Protein AF-A0A432II88-F1 (afdb_monomer_lite)

Structure (mmCIF, N/CA/C/O backbone):
data_AF-A0A432II88-F1
#
_entry.id   AF-A0A432II88-F1
#
loop_
_atom_site.group_PDB
_atom_site.id
_atom_site.type_symbol
_atom_site.label_atom_id
_atom_site.label_alt_id
_atom_site.label_comp_id
_atom_site.label_asym_id
_atom_site.label_entity_id
_atom_site.label_seq_id
_atom_site.pdbx_PDB_ins_code
_atom_site.Cartn_x
_atom_site.Cartn_y
_atom_site.Cartn_z
_atom_site.occupancy
_atom_site.B_iso_or_equiv
_atom_site.auth_seq_id
_atom_site.auth_comp_id
_atom_site.auth_asym_id
_atom_site.auth_atom_id
_atom_site.pdbx_PDB_model_num
ATOM 1 N N . MET A 1 1 ? -81.288 -14.883 20.820 1.00 40.62 1 MET A N 1
ATOM 2 C CA . MET A 1 1 ? -81.074 -16.339 20.667 1.00 40.62 1 MET A CA 1
ATOM 3 C C . MET A 1 1 ? -79.725 -16.578 19.996 1.00 40.62 1 MET A C 1
ATOM 5 O O . MET A 1 1 ? -79.462 -15.952 18.987 1.00 40.62 1 MET A O 1
ATOM 9 N N . LYS A 1 2 ? -78.900 -17.427 20.629 1.00 37.84 2 LYS A N 1
ATOM 10 C CA . LYS A 1 2 ? -77.760 -18.239 20.140 1.00 37.84 2 LYS A CA 1
ATOM 11 C C . LYS A 1 2 ? -76.734 -17.662 19.128 1.00 37.84 2 LYS A C 1
ATOM 13 O O . LYS A 1 2 ? -76.972 -17.589 17.935 1.00 37.84 2 LYS A O 1
ATOM 18 N N . LYS A 1 3 ? -75.547 -17.402 19.700 1.00 35.75 3 LYS A N 1
ATOM 19 C CA . LYS A 1 3 ? -74.147 -17.576 19.246 1.00 35.75 3 LYS A CA 1
ATOM 20 C C . LYS A 1 3 ? -73.901 -18.267 17.888 1.00 35.75 3 LYS A C 1
ATOM 22 O O . LYS A 1 3 ? -74.369 -19.383 17.710 1.00 35.75 3 LYS A O 1
ATOM 27 N N . PHE A 1 4 ? -72.960 -17.721 17.108 1.00 35.69 4 PHE A N 1
ATOM 28 C CA . PHE A 1 4 ? -71.755 -18.445 16.668 1.00 35.69 4 PHE A CA 1
ATOM 29 C C . PHE A 1 4 ? -70.545 -17.498 16.636 1.00 35.69 4 PHE A C 1
ATOM 31 O O . PHE A 1 4 ? -70.628 -16.363 16.181 1.00 35.69 4 PHE A O 1
ATOM 38 N N . ILE A 1 5 ? -69.448 -17.995 17.199 1.00 41.62 5 ILE A N 1
ATOM 39 C CA . ILE A 1 5 ? -68.113 -17.403 17.289 1.00 41.62 5 ILE A CA 1
ATOM 40 C C . ILE A 1 5 ? -67.264 -18.086 16.212 1.00 41.62 5 ILE A C 1
ATOM 42 O O . ILE A 1 5 ? -67.297 -19.313 16.140 1.00 41.62 5 ILE A O 1
ATOM 46 N N . ILE A 1 6 ? -66.465 -17.331 15.453 1.00 38.69 6 ILE A N 1
ATOM 47 C CA . ILE A 1 6 ? -65.232 -17.843 14.835 1.00 38.69 6 ILE A CA 1
ATOM 48 C C . ILE A 1 6 ? -64.097 -16.868 15.175 1.00 38.69 6 ILE A C 1
ATOM 50 O O . ILE A 1 6 ? -64.250 -15.651 15.103 1.00 38.69 6 ILE A O 1
ATOM 54 N N . ILE A 1 7 ? -63.000 -17.458 15.641 1.00 42.94 7 ILE A N 1
ATOM 55 C CA . ILE A 1 7 ? -61.816 -16.897 16.296 1.00 42.94 7 ILE A CA 1
ATOM 56 C C . ILE A 1 7 ? -60.620 -16.956 15.325 1.00 42.94 7 ILE A C 1
ATOM 58 O O . ILE A 1 7 ? -60.467 -17.985 14.677 1.00 42.94 7 ILE A O 1
ATOM 62 N N . LEU A 1 8 ? -59.762 -15.913 15.357 1.00 34.38 8 LEU A N 1
ATOM 63 C CA . LEU A 1 8 ? -58.336 -15.826 14.933 1.00 34.38 8 LEU A CA 1
ATOM 64 C C . LEU A 1 8 ? -58.005 -16.141 13.446 1.00 34.38 8 LEU A C 1
ATOM 66 O O . LEU A 1 8 ? -58.673 -16.924 12.798 1.00 34.38 8 LEU A O 1
ATOM 70 N N . LEU A 1 9 ? -56.977 -15.573 12.804 1.00 37.06 9 LEU A N 1
ATOM 71 C CA . LEU A 1 9 ? -55.637 -15.230 13.286 1.00 37.06 9 LEU A CA 1
ATOM 72 C C . LEU A 1 9 ? -55.133 -13.871 12.770 1.00 37.06 9 LEU A C 1
ATOM 74 O O . LEU A 1 9 ? -55.237 -13.549 11.589 1.00 37.06 9 LEU A O 1
ATOM 78 N N . MET A 1 10 ? -54.469 -13.144 13.672 1.00 42.16 10 MET A N 1
ATOM 79 C CA . MET A 1 10 ? -53.422 -12.180 13.342 1.00 42.16 10 MET A CA 1
ATOM 80 C C . MET A 1 10 ? -52.262 -12.891 12.638 1.00 42.16 10 MET A C 1
ATOM 82 O O . MET A 1 10 ? -51.753 -13.888 13.145 1.00 42.16 10 MET A O 1
ATOM 86 N N . ALA A 1 11 ? -51.764 -12.298 11.559 1.00 37.66 11 ALA A N 1
ATOM 87 C CA . ALA A 1 11 ? -50.357 -12.399 11.208 1.00 37.66 11 ALA A CA 1
ATOM 88 C C . ALA A 1 11 ? -49.791 -10.976 11.224 1.00 37.66 11 ALA A C 1
ATOM 90 O O . ALA A 1 11 ? -49.884 -10.239 10.245 1.00 37.66 11 ALA A O 1
ATOM 91 N N . LEU A 1 12 ? -49.240 -10.582 12.379 1.00 39.09 12 LEU A N 1
ATOM 92 C CA . LEU A 1 12 ? -48.165 -9.599 12.398 1.00 39.09 12 LEU A CA 1
ATOM 93 C C . LEU A 1 12 ? -47.046 -10.206 11.554 1.00 39.09 12 LEU A C 1
ATOM 95 O O . LEU A 1 12 ? -46.396 -11.160 11.981 1.00 39.09 12 LEU A O 1
ATOM 99 N N . VAL A 1 13 ? -46.822 -9.667 10.363 1.00 39.44 13 VAL A N 1
ATOM 100 C CA . VAL A 1 13 ? -45.547 -9.871 9.690 1.00 39.44 13 VAL A CA 1
ATOM 101 C C . VAL A 1 13 ? -44.543 -9.029 10.469 1.00 39.44 13 VAL A C 1
ATOM 103 O O . VAL A 1 13 ? -44.381 -7.836 10.225 1.00 39.44 13 VAL A O 1
ATOM 106 N N . TYR A 1 14 ? -43.916 -9.652 11.468 1.00 41.00 14 TYR A N 1
ATOM 107 C CA . TYR A 1 14 ? -42.576 -9.265 11.878 1.00 41.00 14 TYR A CA 1
ATOM 108 C C . TYR A 1 14 ? -41.713 -9.430 10.630 1.00 41.00 14 TYR A C 1
ATOM 110 O O . TYR A 1 14 ? -41.344 -10.540 10.252 1.00 41.00 14 TYR A O 1
ATOM 118 N N . ALA A 1 15 ? -41.456 -8.323 9.939 1.00 37.47 15 ALA A N 1
ATOM 119 C CA . ALA A 1 15 ? -40.283 -8.247 9.100 1.00 37.47 15 ALA A CA 1
ATOM 120 C C . ALA A 1 15 ? -39.100 -8.289 10.068 1.00 37.47 15 ALA A C 1
ATOM 122 O O . ALA A 1 15 ? -38.713 -7.273 10.647 1.00 37.47 15 ALA A O 1
ATOM 123 N N . ASP A 1 16 ? -38.582 -9.495 10.294 1.00 37.66 16 ASP A N 1
ATOM 124 C CA . ASP A 1 16 ? -37.197 -9.666 10.688 1.00 37.66 16 ASP A CA 1
ATOM 125 C C . ASP A 1 16 ? -36.371 -8.902 9.652 1.00 37.66 16 ASP A C 1
ATOM 127 O O . ASP A 1 16 ? -36.131 -9.368 8.539 1.00 37.66 16 ASP A O 1
ATOM 131 N N . ASN A 1 17 ? -35.942 -7.694 10.016 1.00 38.41 17 ASN A N 1
ATOM 132 C CA . ASN A 1 17 ? -34.790 -7.053 9.403 1.00 38.41 17 ASN A CA 1
ATOM 133 C C . ASN A 1 17 ? -33.557 -7.853 9.836 1.00 38.41 17 ASN A C 1
ATOM 135 O O . ASN A 1 17 ? -32.702 -7.373 10.580 1.00 38.41 17 ASN A O 1
ATOM 139 N N . SER A 1 18 ? -33.475 -9.106 9.390 1.00 39.38 18 SER A N 1
ATOM 140 C CA . SER A 1 18 ? -32.219 -9.820 9.321 1.00 39.38 18 SER A CA 1
ATOM 141 C C . SER A 1 18 ? -31.343 -9.012 8.376 1.00 39.38 18 SER A C 1
ATOM 143 O O . SER A 1 18 ? -31.539 -9.025 7.162 1.00 39.38 18 SER A O 1
ATOM 145 N N . PHE A 1 19 ? -30.437 -8.246 8.981 1.00 41.34 19 PHE A N 1
ATOM 146 C CA . PHE A 1 19 ? -29.285 -7.601 8.374 1.00 41.34 19 PHE A CA 1
ATOM 147 C C . PHE A 1 19 ? -28.604 -8.587 7.413 1.00 41.34 19 PHE A C 1
ATOM 149 O O . PHE A 1 19 ? -27.687 -9.321 7.779 1.00 41.34 19 PHE A O 1
ATOM 156 N N . ALA A 1 20 ? -29.020 -8.589 6.150 1.00 39.03 20 ALA A N 1
ATOM 157 C CA . ALA A 1 20 ? -28.126 -8.932 5.067 1.00 39.03 20 ALA A CA 1
ATOM 158 C C . ALA A 1 20 ? -27.178 -7.738 4.953 1.00 39.03 20 ALA A C 1
ATOM 160 O O . ALA A 1 20 ? -27.418 -6.796 4.204 1.00 39.03 20 ALA A O 1
ATOM 161 N N . SER A 1 21 ? -26.144 -7.727 5.799 1.00 40.34 21 SER A N 1
ATOM 162 C CA . SER A 1 21 ? -24.975 -6.880 5.600 1.00 40.34 21 SER A CA 1
ATOM 163 C C . SER A 1 21 ? -24.398 -7.269 4.246 1.00 40.34 21 SER A C 1
ATOM 165 O O . SER A 1 21 ? -23.595 -8.197 4.151 1.00 40.34 21 SER A O 1
ATOM 167 N N . GLU A 1 22 ? -24.833 -6.600 3.182 1.00 45.88 22 GLU A N 1
ATOM 168 C CA . GLU A 1 22 ? -24.075 -6.574 1.945 1.00 45.88 22 GLU A CA 1
ATOM 169 C C . GLU A 1 22 ? -22.661 -6.156 2.348 1.00 45.88 22 GLU A C 1
ATOM 171 O O . GLU A 1 22 ? -22.451 -5.057 2.868 1.00 45.88 22 GLU A O 1
ATOM 176 N N . ASN A 1 23 ? -21.695 -7.067 2.209 1.00 54.25 23 ASN A N 1
ATOM 177 C CA . ASN A 1 23 ? -20.278 -6.753 2.343 1.00 54.25 23 ASN A CA 1
ATOM 178 C C . ASN A 1 23 ? -19.936 -5.773 1.219 1.00 54.25 23 ASN A C 1
ATOM 180 O O . ASN A 1 23 ? -19.458 -6.158 0.148 1.00 54.25 23 ASN A O 1
ATOM 184 N N . THR A 1 24 ? -20.252 -4.500 1.436 1.00 58.75 24 THR A N 1
ATOM 185 C CA . THR A 1 24 ? -19.993 -3.430 0.493 1.00 58.75 24 THR A CA 1
ATOM 186 C C . THR A 1 24 ? -18.486 -3.322 0.367 1.00 58.75 24 THR A C 1
ATOM 188 O O . THR A 1 24 ? -17.759 -2.936 1.282 1.00 58.75 24 THR A O 1
ATOM 191 N N . THR A 1 25 ? -18.009 -3.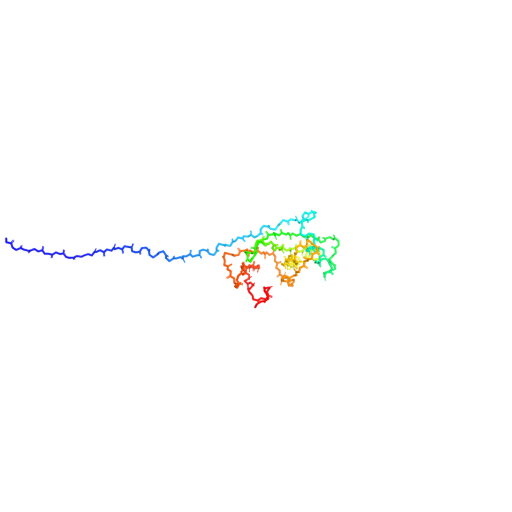785 -0.782 1.00 71.94 25 THR A N 1
ATOM 192 C CA . THR A 1 25 ? -16.598 -3.810 -1.125 1.00 71.94 25 THR A CA 1
ATOM 193 C C . THR A 1 25 ? -16.320 -2.580 -1.968 1.00 71.94 25 THR A C 1
ATOM 195 O O . THR A 1 25 ? -16.836 -2.454 -3.079 1.00 71.94 25 THR A O 1
ATOM 198 N N . GLN A 1 26 ? -15.500 -1.668 -1.458 1.00 80.81 26 GLN A N 1
ATOM 199 C CA . GLN A 1 26 ? -15.067 -0.506 -2.217 1.00 80.81 26 GLN A CA 1
ATOM 200 C C . GLN A 1 26 ? -13.751 -0.834 -2.920 1.00 80.81 26 GLN A C 1
ATOM 202 O O . GLN A 1 26 ? -12.735 -1.116 -2.283 1.00 80.81 26 GLN A O 1
ATOM 207 N N . VAL A 1 27 ? -13.749 -0.780 -4.252 1.00 78.75 27 VAL A N 1
ATOM 208 C CA . VAL A 1 27 ? -12.496 -0.836 -5.013 1.00 78.75 27 VAL A CA 1
ATOM 209 C C . VAL A 1 27 ? -11.689 0.416 -4.687 1.00 78.75 27 VAL A C 1
ATOM 211 O O . VAL A 1 27 ? -12.164 1.535 -4.894 1.00 78.75 27 VAL A O 1
ATOM 214 N N . LEU A 1 28 ? -10.470 0.230 -4.181 1.00 84.06 28 LEU A N 1
ATOM 215 C CA . LEU A 1 28 ? -9.569 1.344 -3.932 1.00 84.06 28 LEU A CA 1
ATOM 216 C C . LEU A 1 28 ? -9.045 1.862 -5.267 1.00 84.06 28 LEU A C 1
ATOM 218 O O . LEU A 1 28 ? -8.352 1.158 -6.003 1.00 84.06 28 LEU A O 1
ATOM 222 N N . GLN A 1 29 ? -9.399 3.105 -5.577 1.00 84.88 29 GLN A N 1
ATOM 223 C CA . GLN A 1 29 ? -8.925 3.790 -6.770 1.00 84.88 29 GLN A CA 1
ATOM 224 C C . GLN A 1 29 ? -7.489 4.249 -6.525 1.00 84.88 29 GLN A C 1
ATOM 226 O O . GLN A 1 29 ? -7.251 5.252 -5.858 1.00 84.88 29 GLN A O 1
ATOM 231 N N . LEU A 1 30 ? -6.536 3.470 -7.031 1.00 85.06 30 LEU A N 1
ATOM 232 C CA . LEU A 1 30 ? -5.122 3.818 -7.009 1.00 85.06 30 LEU A CA 1
ATOM 233 C C . LEU A 1 30 ? -4.819 4.783 -8.161 1.00 85.06 30 LEU A C 1
ATOM 235 O O . LEU A 1 30 ? -5.001 4.431 -9.330 1.00 85.06 30 LEU A O 1
ATOM 239 N N . HIS A 1 31 ? -4.296 5.967 -7.852 1.00 87.38 31 HIS A N 1
ATOM 240 C CA . HIS A 1 31 ? -3.821 6.937 -8.845 1.00 87.38 31 HIS A CA 1
ATOM 241 C C . HIS A 1 31 ? -2.296 6.993 -8.867 1.00 87.38 31 HIS A C 1
ATOM 243 O O . HIS A 1 31 ? -1.641 6.615 -7.902 1.00 87.38 31 HIS A O 1
ATOM 249 N N . GLU A 1 32 ? -1.701 7.439 -9.971 1.00 87.44 32 GLU A N 1
ATOM 250 C CA . GLU A 1 32 ? -0.249 7.649 -10.020 1.00 87.44 32 GLU A CA 1
ATOM 251 C C . GLU A 1 32 ? 0.177 8.726 -9.019 1.00 87.44 32 GLU A C 1
ATOM 253 O O . GLU A 1 32 ? -0.430 9.795 -8.954 1.00 87.44 32 GLU A O 1
ATOM 258 N N . ALA A 1 33 ? 1.215 8.432 -8.235 1.00 86.44 33 ALA A N 1
ATOM 259 C CA . ALA A 1 33 ? 1.681 9.329 -7.188 1.00 86.44 33 ALA A CA 1
ATOM 260 C C . ALA A 1 33 ? 2.188 10.650 -7.779 1.00 86.44 33 ALA A C 1
ATOM 262 O O . ALA A 1 33 ? 3.079 10.667 -8.633 1.00 86.44 33 ALA A O 1
ATOM 263 N N . LYS A 1 34 ? 1.644 11.769 -7.294 1.00 85.12 34 LYS A N 1
ATOM 264 C CA . LYS A 1 34 ? 2.106 13.109 -7.671 1.00 85.12 34 LYS A CA 1
ATOM 265 C C . LYS A 1 34 ? 3.364 13.499 -6.883 1.00 85.12 34 LYS A C 1
ATOM 267 O O . LYS A 1 34 ? 3.593 12.970 -5.793 1.00 85.12 34 LYS A O 1
ATOM 272 N N . PRO A 1 35 ? 4.174 14.457 -7.375 1.00 78.12 35 PRO A N 1
ATOM 273 C CA . PRO A 1 35 ? 5.304 14.980 -6.611 1.00 78.12 35 PRO A CA 1
ATOM 274 C C . PRO A 1 35 ? 4.879 15.454 -5.213 1.00 78.12 35 PRO A C 1
ATOM 276 O O . PRO A 1 35 ? 3.919 16.207 -5.072 1.00 78.12 35 PRO A O 1
ATOM 279 N N . GLY A 1 36 ? 5.593 14.999 -4.180 1.00 75.81 36 GLY A N 1
ATOM 280 C CA . GLY A 1 36 ? 5.314 15.321 -2.775 1.00 75.81 36 GLY A CA 1
ATOM 281 C C . GLY A 1 36 ? 4.259 14.434 -2.101 1.00 75.81 36 GLY A C 1
ATOM 282 O O . GLY A 1 36 ? 4.282 14.299 -0.879 1.00 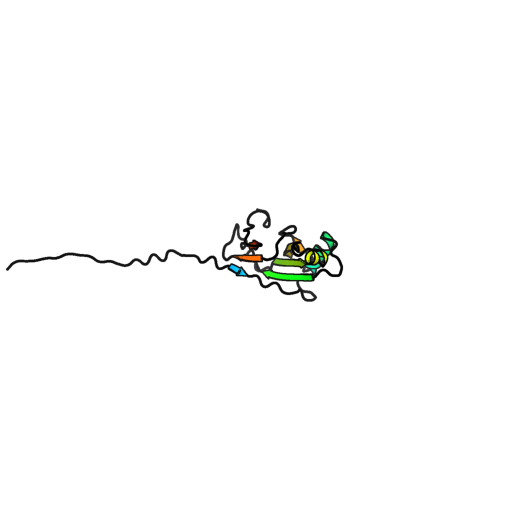75.81 36 GLY A O 1
ATOM 283 N N . GLU A 1 37 ? 3.392 13.763 -2.862 1.00 79.94 37 GLU A N 1
ATOM 284 C CA . GLU A 1 37 ? 2.401 12.837 -2.312 1.00 79.94 37 GLU A CA 1
ATOM 285 C C . GLU A 1 37 ? 3.077 11.531 -1.881 1.00 79.94 37 GLU A C 1
ATOM 287 O O . GLU A 1 37 ? 3.792 10.906 -2.665 1.00 79.94 37 GLU A O 1
ATOM 292 N N . ALA A 1 38 ? 2.894 11.135 -0.615 1.00 83.06 38 ALA A N 1
ATOM 293 C CA . ALA A 1 38 ? 3.515 9.939 -0.038 1.00 83.06 38 ALA A CA 1
ATOM 294 C C . ALA A 1 38 ? 5.041 9.839 -0.279 1.00 83.06 38 ALA A C 1
ATOM 296 O O . ALA A 1 38 ? 5.605 8.743 -0.302 1.00 83.06 38 ALA A O 1
ATOM 297 N N . GLY A 1 39 ? 5.725 10.978 -0.465 1.00 85.81 39 GLY A N 1
ATOM 298 C CA . GLY A 1 39 ? 7.118 11.010 -0.920 1.00 85.81 39 GLY A CA 1
ATOM 299 C C . GLY A 1 39 ? 8.063 10.235 -0.001 1.00 85.81 39 GLY A C 1
ATOM 300 O O . GLY A 1 39 ? 8.900 9.474 -0.484 1.00 85.81 39 GLY A O 1
ATOM 301 N N . GLY A 1 40 ? 7.869 10.350 1.317 1.00 87.25 40 GLY A N 1
ATOM 302 C CA . GLY A 1 40 ? 8.641 9.588 2.300 1.00 87.25 40 GLY A CA 1
ATOM 303 C C . GLY A 1 40 ? 8.376 8.078 2.246 1.00 87.25 40 GLY A C 1
ATOM 304 O O . GLY A 1 40 ? 9.320 7.295 2.329 1.00 87.25 40 GLY A O 1
ATOM 305 N N . ALA A 1 41 ? 7.128 7.653 2.017 1.00 89.19 41 ALA A N 1
ATOM 306 C CA . ALA A 1 41 ? 6.781 6.240 1.851 1.00 89.19 41 ALA A CA 1
ATOM 307 C C . ALA A 1 41 ? 7.442 5.645 0.598 1.00 89.19 41 ALA A C 1
ATOM 309 O O . ALA A 1 41 ? 8.072 4.589 0.655 1.00 89.19 41 ALA A O 1
ATOM 310 N N . ILE A 1 42 ? 7.349 6.354 -0.531 1.00 89.12 42 ILE A N 1
ATOM 311 C CA . ILE A 1 42 ? 7.939 5.933 -1.807 1.00 89.12 42 ILE A CA 1
ATOM 312 C C . ILE A 1 42 ? 9.466 5.899 -1.716 1.00 89.12 42 ILE A C 1
ATOM 314 O O . ILE A 1 42 ? 10.082 4.947 -2.192 1.00 89.12 42 ILE A O 1
ATOM 318 N N . GLN A 1 43 ? 10.090 6.901 -1.091 1.00 87.75 43 GLN A N 1
ATOM 319 C CA . GLN A 1 43 ? 11.535 6.912 -0.866 1.00 87.75 43 GLN A CA 1
ATOM 320 C C . GLN A 1 43 ? 11.976 5.696 -0.044 1.00 87.75 43 GLN A C 1
ATOM 322 O O . GLN A 1 43 ? 12.923 5.014 -0.428 1.00 87.75 43 GLN A O 1
ATOM 327 N N . LYS A 1 44 ? 11.242 5.365 1.024 1.00 87.88 44 LYS A N 1
ATOM 328 C CA . LYS A 1 44 ? 11.532 4.188 1.846 1.00 87.88 44 LYS A CA 1
ATOM 329 C C . LYS A 1 44 ? 11.440 2.883 1.054 1.00 87.88 44 LYS A C 1
ATOM 331 O O . LYS A 1 44 ? 12.315 2.028 1.161 1.00 87.88 44 LYS A O 1
ATOM 336 N N . ILE A 1 45 ? 10.423 2.749 0.204 1.00 87.12 45 ILE A N 1
ATOM 337 C CA . ILE A 1 45 ? 10.269 1.585 -0.678 1.00 87.12 45 ILE A CA 1
ATOM 338 C C . ILE A 1 45 ? 11.433 1.494 -1.676 1.00 87.12 45 ILE A C 1
ATOM 340 O O . ILE A 1 45 ? 11.967 0.404 -1.880 1.00 87.12 45 ILE A O 1
ATOM 344 N N . LYS A 1 46 ? 11.868 2.620 -2.260 1.00 85.69 46 LYS A N 1
ATOM 345 C CA . LYS A 1 46 ? 13.036 2.662 -3.157 1.00 85.69 46 LYS A CA 1
ATOM 346 C C . LYS A 1 46 ? 14.308 2.173 -2.465 1.00 85.69 46 LYS A C 1
ATOM 348 O O . LYS A 1 46 ? 15.044 1.395 -3.067 1.00 85.69 46 LYS A O 1
ATOM 353 N N . GLU A 1 47 ? 14.538 2.591 -1.219 1.00 85.06 47 GLU A N 1
ATOM 354 C CA . GLU A 1 47 ? 15.672 2.133 -0.402 1.00 85.06 47 GLU A CA 1
ATOM 355 C C . GLU A 1 47 ? 15.635 0.615 -0.184 1.00 85.06 47 GLU A C 1
ATOM 357 O O . GLU A 1 47 ? 16.647 -0.056 -0.364 1.00 85.06 47 GLU A O 1
ATOM 362 N N . TRP A 1 48 ? 14.472 0.058 0.169 1.00 82.69 48 TRP A N 1
ATOM 363 C CA . TRP A 1 48 ? 14.334 -1.372 0.461 1.00 82.69 48 TRP A CA 1
ATOM 364 C C . TRP A 1 48 ? 14.430 -2.275 -0.769 1.00 82.69 48 TRP A C 1
ATOM 366 O O . TRP A 1 48 ? 14.962 -3.378 -0.674 1.00 82.69 48 TRP A O 1
ATOM 376 N N . TYR A 1 49 ? 13.890 -1.839 -1.908 1.00 75.12 49 TYR A N 1
ATOM 377 C CA . TYR A 1 49 ? 13.723 -2.695 -3.088 1.00 75.12 49 TYR A CA 1
ATOM 378 C C . TYR A 1 49 ? 14.705 -2.399 -4.217 1.00 75.12 49 TYR A C 1
ATOM 380 O O . TYR A 1 49 ? 14.629 -3.055 -5.258 1.00 75.12 49 TYR A O 1
ATOM 388 N N . MET A 1 50 ? 15.620 -1.439 -4.023 1.00 71.06 50 MET A N 1
ATOM 389 C CA . MET A 1 50 ? 16.552 -0.973 -5.058 1.00 71.06 50 MET A CA 1
ATOM 390 C C . MET A 1 50 ? 15.813 -0.738 -6.383 1.00 71.06 50 MET A C 1
ATOM 392 O O . MET A 1 50 ? 16.192 -1.249 -7.442 1.00 71.06 50 MET A O 1
ATOM 396 N N . SER A 1 51 ? 14.668 -0.055 -6.293 1.00 65.44 51 SER A N 1
ATOM 397 C CA . SER A 1 51 ? 13.717 0.029 -7.396 1.00 65.44 51 SER A CA 1
ATOM 398 C C . SER A 1 51 ? 14.351 0.722 -8.606 1.00 65.44 51 SER A C 1
ATOM 400 O O . SER A 1 51 ? 14.868 1.829 -8.456 1.00 65.44 51 SER A O 1
ATOM 402 N N . PRO A 1 52 ? 14.291 0.125 -9.810 1.00 64.62 52 PRO A N 1
ATOM 403 C CA . PRO A 1 52 ? 14.889 0.712 -11.004 1.00 64.62 52 PRO A CA 1
ATOM 404 C C . PRO A 1 52 ? 14.185 2.015 -11.407 1.00 64.62 52 PRO A C 1
ATOM 406 O O . PRO A 1 52 ? 13.001 2.209 -11.119 1.00 64.62 52 PRO A O 1
ATOM 409 N N . ASP A 1 53 ? 14.878 2.869 -12.159 1.00 67.81 53 ASP A N 1
ATOM 410 C CA . ASP A 1 53 ? 14.430 4.231 -12.504 1.00 67.81 53 ASP A CA 1
ATOM 411 C C . ASP A 1 53 ? 13.064 4.310 -13.205 1.00 67.81 53 ASP A C 1
ATOM 413 O O . ASP A 1 53 ? 12.364 5.312 -13.109 1.00 67.81 53 ASP A O 1
ATOM 417 N N . LYS A 1 54 ? 12.645 3.239 -13.886 1.00 74.88 54 LYS A N 1
ATOM 418 C CA . LYS A 1 54 ? 11.362 3.158 -14.609 1.00 74.88 54 LYS A CA 1
ATOM 419 C C . LYS A 1 54 ? 10.201 2.617 -13.762 1.00 74.88 54 LYS A C 1
ATOM 421 O O . LYS A 1 54 ? 9.191 2.184 -14.312 1.00 74.88 54 LYS A O 1
ATOM 426 N N . THR A 1 55 ? 10.353 2.571 -12.441 1.00 81.75 55 THR A N 1
ATOM 427 C CA . THR A 1 55 ? 9.306 2.083 -11.535 1.00 81.75 55 THR A CA 1
ATOM 428 C C . THR A 1 55 ? 8.184 3.111 -11.397 1.00 81.75 55 THR A C 1
ATOM 430 O O . THR A 1 55 ? 8.424 4.255 -11.019 1.00 81.75 55 THR A O 1
ATOM 433 N N . ILE A 1 56 ? 6.954 2.681 -11.664 1.00 84.31 56 ILE A N 1
ATOM 434 C CA . ILE A 1 56 ? 5.725 3.455 -11.499 1.00 84.31 56 ILE A CA 1
ATOM 435 C C . ILE A 1 56 ? 5.142 3.156 -10.118 1.00 84.31 56 ILE A C 1
ATOM 437 O O . ILE A 1 56 ? 5.007 1.994 -9.729 1.00 84.31 56 ILE A O 1
ATOM 441 N N . TYR A 1 57 ? 4.746 4.204 -9.402 1.00 87.81 57 TYR A N 1
ATOM 442 C CA . TYR A 1 57 ? 4.083 4.100 -8.106 1.00 87.81 57 TYR A CA 1
ATOM 443 C C . TYR A 1 57 ? 2.657 4.617 -8.236 1.00 87.81 57 TYR A C 1
ATOM 445 O O . TYR A 1 57 ? 2.443 5.771 -8.610 1.00 87.81 57 TYR A O 1
ATOM 453 N N . LYS A 1 58 ? 1.686 3.763 -7.920 1.00 90.62 58 LYS A N 1
ATOM 454 C CA . LYS A 1 58 ? 0.299 4.177 -7.719 1.00 90.62 58 LYS A CA 1
ATOM 455 C C . LYS A 1 58 ? -0.033 4.126 -6.241 1.00 90.62 58 LYS A C 1
ATOM 457 O O . LYS A 1 58 ? 0.465 3.243 -5.548 1.00 90.62 58 LYS A O 1
ATOM 462 N N . ILE A 1 59 ? -0.851 5.048 -5.765 1.00 92.12 59 ILE A N 1
ATOM 463 C CA . ILE A 1 59 ? -1.149 5.193 -4.348 1.00 92.12 59 ILE A CA 1
ATOM 464 C C . ILE A 1 59 ? -2.633 5.415 -4.088 1.00 92.12 59 ILE A C 1
ATOM 466 O O . ILE A 1 59 ? -3.364 5.901 -4.945 1.00 92.12 59 ILE A O 1
ATOM 470 N N . ALA A 1 60 ? -3.057 5.053 -2.882 1.00 91.88 60 ALA A N 1
ATOM 471 C CA . ALA A 1 60 ? -4.301 5.492 -2.270 1.00 91.88 60 ALA A CA 1
ATOM 472 C C . ALA A 1 60 ? -4.024 5.800 -0.797 1.00 91.88 60 ALA A C 1
ATOM 474 O O . ALA A 1 60 ? -3.275 5.071 -0.148 1.00 91.88 60 ALA A O 1
ATOM 475 N N . SER A 1 61 ? -4.631 6.867 -0.280 1.00 91.44 61 SER A N 1
ATOM 476 C CA . SER A 1 61 ? -4.510 7.256 1.128 1.00 91.44 61 SER A CA 1
ATOM 477 C C . SER A 1 61 ? -5.828 6.992 1.846 1.00 91.44 61 SER A C 1
ATOM 479 O O . SER A 1 61 ? -6.856 7.554 1.461 1.00 91.44 61 SER A O 1
ATOM 481 N N . VAL A 1 62 ? -5.801 6.157 2.878 1.00 89.31 62 VAL A N 1
ATOM 482 C CA . VAL A 1 62 ? -6.987 5.686 3.603 1.00 89.31 62 VAL A CA 1
ATOM 483 C C . VAL A 1 62 ? -6.659 5.653 5.085 1.00 89.31 62 VAL A C 1
ATOM 485 O O . VAL A 1 62 ? -5.597 5.176 5.452 1.00 89.31 62 VAL A O 1
ATOM 488 N N . ASP A 1 63 ? -7.569 6.142 5.919 1.00 89.94 63 ASP A N 1
ATOM 489 C CA . ASP A 1 63 ? -7.509 5.899 7.360 1.00 89.94 63 ASP A CA 1
ATOM 490 C C . ASP A 1 63 ? -8.026 4.474 7.618 1.00 89.94 63 ASP A C 1
ATOM 492 O O . ASP A 1 63 ? -9.222 4.192 7.465 1.00 89.94 63 ASP A O 1
ATOM 496 N N . LEU A 1 64 ? -7.104 3.544 7.879 1.00 88.56 64 LEU A N 1
ATOM 497 C CA . LEU A 1 64 ? -7.425 2.130 8.045 1.00 88.56 64 LEU A CA 1
ATOM 498 C C . LEU A 1 64 ? -7.789 1.785 9.486 1.00 88.56 64 LEU A C 1
ATOM 500 O O . LEU A 1 64 ? -8.378 0.731 9.693 1.00 88.56 64 LEU A O 1
ATOM 504 N N . ASN A 1 65 ? -7.471 2.613 10.474 1.00 87.75 65 ASN A N 1
ATOM 505 C CA . ASN A 1 65 ? -7.664 2.289 11.892 1.00 87.75 65 ASN A CA 1
ATOM 506 C C . ASN A 1 65 ? -8.564 3.292 12.639 1.00 87.75 65 ASN A C 1
ATOM 508 O O . ASN A 1 65 ? -8.820 3.124 13.829 1.00 87.75 65 ASN A O 1
ATOM 512 N N . SER A 1 66 ? -9.103 4.279 11.921 1.00 87.88 66 SER A N 1
ATOM 513 C CA . SER A 1 66 ? -9.940 5.368 12.433 1.00 87.88 66 SER A CA 1
ATOM 514 C C . SER A 1 66 ? -9.237 6.263 13.461 1.00 87.88 66 SER A C 1
ATOM 516 O O . SER A 1 66 ? -9.906 6.812 14.339 1.00 87.88 66 SER A O 1
ATOM 518 N N . ASP A 1 67 ? -7.909 6.413 13.378 1.00 87.50 67 ASP A N 1
ATOM 519 C CA . ASP A 1 67 ? -7.135 7.303 14.259 1.00 87.50 67 ASP A CA 1
ATOM 520 C C . ASP A 1 67 ? -6.999 8.744 13.721 1.00 87.50 67 ASP A C 1
ATOM 522 O O . ASP A 1 67 ? -6.435 9.613 14.391 1.00 87.50 67 ASP A O 1
ATOM 526 N N . GLY A 1 68 ? -7.559 9.025 12.538 1.00 87.12 68 GLY A N 1
ATOM 527 C CA . GLY A 1 68 ? -7.492 10.326 11.871 1.00 87.12 68 GLY A CA 1
ATOM 528 C C . GLY A 1 68 ? -6.232 10.529 11.023 1.00 87.12 68 GLY A C 1
ATOM 529 O O . GLY A 1 68 ? -6.155 11.501 10.263 1.00 87.12 68 GLY A O 1
ATOM 530 N N . THR A 1 69 ? -5.268 9.612 11.092 1.00 87.19 69 THR A N 1
ATOM 531 C CA . THR A 1 69 ? -4.075 9.563 10.245 1.00 87.19 69 THR A CA 1
ATOM 532 C C . THR A 1 69 ? -4.332 8.637 9.066 1.00 87.19 69 THR A C 1
ATOM 534 O O . THR A 1 69 ? -4.938 7.582 9.189 1.00 87.19 69 THR A O 1
ATOM 537 N N . LYS A 1 70 ? -3.877 9.029 7.873 1.00 89.62 70 LYS A N 1
ATOM 538 C CA . LYS A 1 70 ? -4.012 8.175 6.689 1.00 89.62 70 LYS A CA 1
ATOM 539 C C . LYS A 1 70 ? -2.797 7.274 6.529 1.00 89.62 70 LYS A C 1
ATOM 541 O O . LYS A 1 70 ? -1.675 7.763 6.385 1.00 89.62 70 LYS A O 1
ATOM 546 N N . GLU A 1 71 ? -3.038 5.977 6.408 1.00 90.69 71 GLU A N 1
ATOM 547 C CA . GLU A 1 71 ? -2.108 5.053 5.779 1.00 90.69 71 GLU A CA 1
ATOM 548 C C . GLU A 1 71 ? -2.088 5.252 4.266 1.00 90.69 71 GLU A C 1
ATOM 550 O O . GLU A 1 71 ? -3.081 5.621 3.631 1.00 90.69 71 GLU A O 1
ATOM 555 N N . VAL A 1 72 ? -0.942 4.951 3.664 1.00 92.12 72 VAL A N 1
ATOM 556 C CA . VAL A 1 72 ? -0.774 4.955 2.216 1.00 92.12 72 VAL A CA 1
ATOM 557 C C . VAL A 1 72 ? -0.580 3.535 1.726 1.00 92.12 72 VAL A C 1
ATOM 559 O O . VAL A 1 72 ? 0.365 2.842 2.101 1.00 92.12 72 VAL A O 1
ATOM 562 N N . ILE A 1 73 ? -1.452 3.123 0.819 1.00 91.44 73 ILE A N 1
ATOM 563 C CA . ILE A 1 73 ? -1.310 1.891 0.059 1.00 91.44 73 ILE A CA 1
ATOM 564 C C . ILE A 1 73 ? -0.525 2.234 -1.202 1.00 91.44 73 ILE A C 1
ATOM 566 O O . ILE A 1 73 ? -1.005 3.001 -2.030 1.00 91.44 73 ILE A O 1
ATOM 570 N N . VAL A 1 74 ? 0.680 1.688 -1.344 1.00 90.94 74 VAL A N 1
ATOM 571 C CA . VAL A 1 74 ? 1.591 1.933 -2.465 1.00 90.94 74 VAL A CA 1
ATOM 572 C C . VAL A 1 74 ? 1.686 0.687 -3.331 1.00 90.94 74 VAL A C 1
ATOM 574 O O . VAL A 1 74 ? 2.227 -0.332 -2.916 1.00 90.94 74 VAL A O 1
ATOM 577 N N . HIS A 1 75 ? 1.208 0.782 -4.563 1.00 89.44 75 HIS A N 1
ATOM 578 C CA . HIS A 1 75 ? 1.380 -0.226 -5.597 1.00 89.44 75 HIS A CA 1
ATOM 579 C C . HIS A 1 75 ? 2.583 0.135 -6.476 1.00 89.44 75 HIS A C 1
ATOM 581 O O . HIS A 1 75 ? 2.553 1.101 -7.243 1.00 89.44 75 HIS A O 1
ATOM 587 N N . MET A 1 76 ? 3.651 -0.652 -6.360 1.00 87.44 76 MET A N 1
ATOM 588 C CA . MET A 1 76 ? 4.914 -0.463 -7.067 1.00 87.44 76 MET A CA 1
ATOM 589 C C . MET A 1 76 ? 5.006 -1.392 -8.278 1.00 87.44 76 MET A C 1
ATOM 591 O O . MET A 1 76 ? 5.180 -2.601 -8.123 1.00 87.44 76 MET A O 1
ATOM 595 N N . SER A 1 77 ? 4.975 -0.822 -9.482 1.00 82.75 77 SER A N 1
ATOM 596 C CA . SER A 1 77 ? 5.081 -1.542 -10.751 1.00 82.75 77 SER A CA 1
ATOM 597 C C . SER A 1 77 ? 6.367 -1.185 -11.484 1.00 82.75 77 SER A C 1
ATOM 599 O O . SER A 1 77 ? 6.528 -0.044 -11.900 1.00 82.75 77 SER A O 1
ATOM 601 N N . ASP A 1 78 ? 7.246 -2.156 -11.733 1.00 75.31 78 ASP A N 1
ATOM 602 C CA . ASP A 1 78 ? 8.442 -1.950 -12.561 1.00 75.31 78 ASP A CA 1
ATOM 603 C C . ASP A 1 78 ? 8.331 -2.641 -13.943 1.00 75.31 78 ASP A C 1
ATOM 605 O O . ASP A 1 78 ? 7.483 -3.517 -14.139 1.00 75.31 78 ASP A O 1
ATOM 609 N N . PRO A 1 79 ? 9.149 -2.266 -14.946 1.00 69.31 79 PRO A N 1
ATOM 610 C CA . PRO A 1 79 ? 9.038 -2.833 -16.294 1.00 69.31 79 PRO A CA 1
ATOM 611 C C . PRO A 1 79 ? 9.306 -4.342 -16.387 1.00 69.31 79 PRO A C 1
ATOM 613 O O . PRO A 1 79 ? 8.878 -4.982 -17.346 1.00 69.31 79 PRO A O 1
ATOM 616 N N . ARG A 1 80 ? 10.026 -4.935 -15.428 1.00 65.31 80 ARG A N 1
ATOM 617 C CA . ARG A 1 80 ? 10.276 -6.385 -15.373 1.00 65.31 80 ARG A CA 1
ATOM 618 C C . ARG A 1 80 ? 9.001 -7.120 -14.969 1.00 65.31 80 ARG A C 1
ATOM 620 O O . ARG A 1 80 ? 8.691 -8.144 -15.571 1.00 65.31 80 ARG A O 1
ATOM 627 N N . CYS A 1 81 ? 8.227 -6.543 -14.050 1.00 66.12 81 CYS A N 1
ATOM 628 C CA . CYS A 1 81 ? 6.901 -7.030 -13.670 1.00 66.12 81 CYS A CA 1
ATOM 629 C C . CYS A 1 81 ? 5.912 -7.030 -14.850 1.00 66.12 81 CYS A C 1
ATOM 631 O O . CYS A 1 81 ? 5.165 -7.987 -15.057 1.00 66.12 81 CYS A O 1
ATOM 633 N N . GLN A 1 82 ? 5.946 -5.979 -15.673 1.00 62.25 82 GLN A N 1
ATOM 634 C CA . GLN A 1 82 ? 5.042 -5.837 -16.820 1.00 62.25 82 GLN A CA 1
ATOM 635 C C . GLN A 1 82 ? 5.369 -6.803 -17.972 1.00 62.25 82 GLN A C 1
ATOM 637 O O . GLN A 1 82 ? 4.464 -7.260 -18.666 1.00 62.25 82 GLN A O 1
ATOM 642 N N . ARG A 1 83 ? 6.647 -7.161 -18.164 1.00 57.69 83 ARG A N 1
ATOM 643 C CA . ARG A 1 83 ? 7.111 -8.002 -19.287 1.00 57.69 83 ARG A CA 1
ATOM 644 C C . ARG A 1 83 ? 6.681 -9.463 -19.227 1.00 57.69 83 ARG A C 1
ATOM 646 O O . ARG A 1 83 ? 6.644 -10.117 -20.261 1.00 57.69 83 ARG A O 1
ATOM 653 N N . LYS A 1 84 ? 6.375 -9.994 -18.046 1.00 54.91 84 LYS A N 1
ATOM 654 C CA . LYS A 1 84 ? 6.034 -11.416 -17.884 1.00 54.91 84 LYS A CA 1
ATOM 655 C C . LYS A 1 84 ? 4.535 -11.710 -17.876 1.00 54.91 84 LYS A C 1
ATOM 657 O O . LYS A 1 84 ? 4.151 -12.811 -17.501 1.00 54.91 84 LYS A O 1
ATOM 662 N N . HIS A 1 85 ? 3.681 -10.748 -18.243 1.00 49.88 85 HIS A N 1
ATOM 663 C CA . HIS A 1 85 ? 2.210 -10.868 -18.276 1.00 49.88 85 HIS A CA 1
ATOM 664 C C . HIS A 1 85 ? 1.536 -11.391 -16.982 1.00 49.88 85 HIS A C 1
ATOM 666 O O . HIS A 1 85 ? 0.320 -11.552 -16.951 1.00 49.88 85 HIS A O 1
ATOM 672 N N . ASN A 1 86 ? 2.291 -11.623 -15.900 1.00 48.12 86 ASN A N 1
ATOM 673 C CA . ASN A 1 86 ? 1.807 -12.215 -14.653 1.00 48.12 86 ASN A CA 1
ATOM 674 C C . ASN A 1 86 ? 2.670 -11.909 -13.414 1.00 48.12 86 ASN A C 1
ATOM 676 O O . ASN A 1 86 ? 2.337 -12.382 -12.330 1.00 48.12 86 ASN A O 1
ATOM 680 N N . GLU A 1 87 ? 3.741 -11.113 -13.504 1.00 49.25 87 GLU A N 1
ATOM 681 C CA . GLU A 1 87 ? 4.615 -10.870 -12.346 1.00 49.25 87 GLU A CA 1
ATOM 682 C C . GLU A 1 87 ? 4.245 -9.600 -11.591 1.00 49.25 87 GLU A C 1
ATOM 684 O O . GLU A 1 87 ? 4.858 -8.554 -11.705 1.00 49.25 87 GLU A O 1
ATOM 689 N N . ILE A 1 88 ? 3.211 -9.751 -10.783 1.00 53.91 88 ILE A N 1
ATOM 690 C CA . ILE A 1 88 ? 3.019 -9.146 -9.473 1.00 53.91 88 ILE A CA 1
ATOM 691 C C . ILE A 1 88 ? 3.970 -7.993 -9.060 1.00 53.91 88 ILE A C 1
ATOM 693 O O . ILE A 1 88 ? 5.103 -8.191 -8.590 1.00 53.91 88 ILE A O 1
ATOM 697 N N . CYS A 1 89 ? 3.398 -6.797 -9.125 1.00 68.75 89 CYS A N 1
ATOM 698 C CA . CYS A 1 89 ? 3.921 -5.506 -8.710 1.00 68.75 89 CYS A CA 1
ATOM 699 C C . CYS A 1 89 ? 3.620 -5.314 -7.217 1.00 68.75 89 CYS A C 1
ATOM 701 O O . CYS A 1 89 ? 2.473 -5.367 -6.797 1.00 68.75 89 CYS A O 1
ATOM 703 N N . ASN A 1 90 ? 4.644 -5.209 -6.382 1.00 84.44 90 ASN A N 1
ATOM 704 C CA . ASN A 1 90 ? 4.487 -5.266 -4.927 1.00 84.44 90 ASN A CA 1
ATOM 705 C C . ASN A 1 90 ? 3.523 -4.183 -4.407 1.00 84.44 90 ASN A C 1
ATOM 707 O O . ASN A 1 90 ? 3.680 -3.011 -4.751 1.00 84.44 90 ASN A O 1
ATOM 711 N N . ILE A 1 91 ? 2.583 -4.564 -3.541 1.00 87.62 91 ILE A N 1
ATOM 712 C CA . ILE A 1 91 ? 1.786 -3.629 -2.746 1.00 87.62 91 ILE A CA 1
ATOM 713 C C . ILE A 1 91 ? 2.404 -3.503 -1.356 1.00 87.62 91 ILE A C 1
ATOM 715 O O . ILE A 1 91 ? 2.759 -4.498 -0.722 1.00 87.62 91 ILE A O 1
ATOM 719 N N . PHE A 1 92 ? 2.511 -2.270 -0.887 1.00 89.00 92 PHE A N 1
ATOM 720 C CA . PHE A 1 92 ? 2.951 -1.911 0.452 1.00 89.00 92 PHE A CA 1
ATOM 721 C C . PHE A 1 92 ? 1.859 -1.105 1.135 1.00 89.00 92 PHE A C 1
ATOM 723 O O . PHE A 1 92 ? 1.214 -0.279 0.500 1.00 89.00 92 PHE A O 1
ATOM 730 N N . ILE A 1 93 ? 1.677 -1.315 2.429 1.00 91.00 93 ILE A N 1
ATOM 731 C CA . ILE A 1 93 ? 0.857 -0.471 3.287 1.00 91.00 93 ILE A CA 1
ATOM 732 C C . ILE A 1 93 ? 1.832 0.244 4.209 1.00 91.00 93 ILE A C 1
ATOM 734 O O . ILE A 1 93 ? 2.576 -0.400 4.950 1.00 91.00 93 ILE A O 1
ATOM 738 N N . MET A 1 94 ? 1.856 1.563 4.112 1.00 90.88 94 MET A N 1
ATOM 739 C CA . MET A 1 94 ? 2.831 2.428 4.755 1.00 90.88 94 MET A CA 1
ATOM 740 C C . MET A 1 94 ? 2.101 3.361 5.712 1.00 90.88 94 MET A C 1
ATOM 742 O O . MET A 1 94 ? 1.079 3.938 5.347 1.00 90.88 94 MET A O 1
ATOM 746 N N . LYS A 1 95 ? 2.641 3.542 6.913 1.00 89.69 95 LYS A N 1
ATOM 747 C CA . LYS A 1 95 ? 2.124 4.503 7.890 1.00 89.69 95 LYS A CA 1
ATOM 748 C C . LYS A 1 95 ? 3.160 5.559 8.210 1.00 89.69 95 LYS A C 1
ATOM 750 O O . LYS A 1 95 ? 4.363 5.280 8.196 1.00 89.69 95 LYS A O 1
ATOM 755 N N . LEU A 1 96 ? 2.690 6.756 8.528 1.00 87.88 96 LEU A N 1
ATOM 756 C CA . LEU A 1 96 ? 3.558 7.780 9.075 1.00 87.88 96 LEU A CA 1
ATOM 757 C C . LEU A 1 96 ? 3.958 7.396 10.505 1.00 87.88 96 LEU A C 1
ATOM 759 O O . LEU A 1 96 ? 3.157 6.865 11.272 1.00 87.88 96 LEU A O 1
ATOM 763 N N . LYS A 1 97 ? 5.221 7.619 10.855 1.00 82.62 97 LYS A N 1
ATOM 764 C CA . LYS A 1 97 ? 5.765 7.370 12.186 1.00 82.62 97 LYS A CA 1
ATOM 765 C C . LYS A 1 97 ? 6.030 8.706 12.873 1.00 82.62 97 LYS A C 1
ATOM 767 O O . LYS A 1 97 ? 7.008 9.386 12.560 1.00 82.62 97 LYS A O 1
ATOM 772 N N . GLY A 1 98 ? 5.181 9.030 13.846 1.00 73.94 98 GLY A N 1
ATOM 773 C CA . GLY A 1 98 ? 5.197 10.320 14.537 1.00 73.94 98 GLY A CA 1
ATOM 774 C C . GLY A 1 98 ? 4.745 11.468 13.632 1.00 73.94 98 GLY A C 1
ATOM 775 O O . GLY A 1 98 ? 4.201 11.244 12.556 1.00 73.94 98 GLY A O 1
ATOM 776 N N . ASP A 1 99 ? 5.023 12.701 14.051 1.00 66.81 99 ASP A N 1
ATOM 777 C CA . ASP A 1 99 ? 4.414 13.897 13.444 1.00 66.81 99 ASP A CA 1
ATOM 778 C C . ASP A 1 99 ? 5.205 14.471 12.257 1.00 66.81 99 ASP A C 1
ATOM 780 O O . ASP A 1 99 ? 4.852 15.504 11.687 1.00 66.81 99 ASP A O 1
ATOM 784 N N . SER A 1 100 ? 6.314 13.831 11.874 1.00 64.81 100 SER A N 1
ATOM 785 C CA . SER A 1 100 ? 7.150 14.303 10.770 1.00 64.81 100 SER A CA 1
ATOM 786 C C . SER A 1 100 ? 6.871 13.507 9.499 1.00 64.81 100 SER A C 1
ATOM 788 O O . SER A 1 100 ? 7.050 12.291 9.479 1.00 64.81 100 SER A O 1
ATOM 790 N N . ASN A 1 101 ? 6.583 14.201 8.392 1.00 65.38 101 ASN A N 1
ATOM 791 C CA . ASN A 1 101 ? 6.399 13.620 7.046 1.00 65.38 101 ASN A CA 1
ATOM 792 C C . ASN A 1 101 ? 7.610 12.820 6.509 1.00 65.38 101 ASN A C 1
ATOM 794 O O . ASN A 1 101 ? 7.573 12.299 5.392 1.00 65.38 101 ASN A O 1
ATOM 798 N N . LYS A 1 102 ? 8.701 12.750 7.278 1.00 66.19 102 LYS A N 1
ATOM 799 C CA . LYS A 1 102 ? 9.988 12.157 6.908 1.00 66.19 102 LYS A CA 1
ATOM 800 C C . LYS A 1 102 ? 10.173 10.732 7.423 1.00 66.19 102 LYS A C 1
ATOM 802 O O . LYS A 1 102 ? 11.097 10.054 6.980 1.00 66.19 102 LYS A O 1
ATOM 807 N N . HIS A 1 103 ? 9.331 10.265 8.341 1.00 81.81 103 HIS A N 1
ATOM 808 C CA . HIS A 1 103 ? 9.478 8.942 8.934 1.00 81.81 103 HIS A CA 1
ATOM 809 C C . HIS A 1 103 ? 8.267 8.090 8.596 1.00 81.81 103 HIS A C 1
ATOM 811 O O . HIS A 1 103 ? 7.160 8.363 9.035 1.00 81.81 103 HIS A O 1
ATOM 817 N N . TRP A 1 104 ? 8.497 7.066 7.780 1.00 88.06 104 TRP A N 1
ATOM 818 C CA . TRP A 1 104 ? 7.479 6.122 7.343 1.00 88.06 104 TRP A CA 1
ATOM 819 C C . TRP A 1 104 ? 7.888 4.720 7.755 1.00 88.06 104 TRP A C 1
ATOM 821 O O . TRP A 1 104 ? 9.062 4.355 7.647 1.00 88.06 104 TRP A O 1
ATOM 831 N N . ASP A 1 105 ? 6.910 3.953 8.214 1.00 87.00 105 ASP A N 1
ATOM 832 C CA . ASP A 1 105 ? 7.073 2.554 8.572 1.00 87.00 105 ASP A CA 1
ATOM 833 C C . ASP A 1 105 ? 6.165 1.681 7.711 1.00 87.00 105 ASP A C 1
ATOM 835 O O . ASP A 1 105 ? 5.128 2.131 7.214 1.00 87.00 105 ASP A O 1
ATOM 839 N N . SER A 1 106 ? 6.563 0.429 7.530 1.00 85.94 106 SER A N 1
ATOM 840 C CA . SER A 1 106 ? 5.749 -0.538 6.810 1.00 85.94 106 SER A CA 1
ATOM 841 C C . SER A 1 106 ? 4.819 -1.255 7.776 1.00 85.94 106 SER A C 1
ATOM 843 O O . SER A 1 106 ? 5.260 -1.840 8.763 1.00 85.94 106 SER A O 1
ATOM 845 N N . ILE A 1 107 ? 3.526 -1.243 7.469 1.00 82.50 107 ILE A N 1
ATOM 846 C CA . ILE A 1 107 ? 2.562 -2.160 8.076 1.00 82.50 107 ILE A CA 1
ATOM 847 C C . ILE A 1 107 ? 2.748 -3.539 7.426 1.00 82.50 107 ILE A C 1
ATOM 849 O O . ILE A 1 107 ? 2.899 -4.546 8.108 1.00 82.50 107 ILE A O 1
ATOM 853 N N . SER A 1 108 ? 2.846 -3.594 6.095 1.00 76.31 108 SER A N 1
ATOM 854 C CA . SER A 1 108 ? 2.989 -4.848 5.350 1.00 76.31 108 SER A CA 1
ATOM 855 C C . SER A 1 108 ? 4.301 -4.953 4.576 1.00 76.31 108 SER A C 1
ATOM 857 O O . SER A 1 108 ? 4.575 -4.157 3.673 1.00 76.31 108 SER A O 1
ATOM 859 N N . HIS A 1 109 ? 5.049 -6.030 4.785 1.00 70.62 109 HIS A N 1
ATOM 860 C CA . HIS A 1 109 ? 6.154 -6.369 3.890 1.00 70.62 109 HIS A CA 1
ATOM 861 C C . HIS A 1 109 ? 5.598 -6.955 2.584 1.00 70.62 109 HIS A C 1
ATOM 863 O O . HIS A 1 109 ? 4.842 -7.919 2.646 1.00 70.62 109 HIS A O 1
ATOM 869 N N . SER A 1 110 ? 5.955 -6.341 1.445 1.00 78.88 110 SER A N 1
ATOM 870 C CA . SER A 1 110 ? 5.628 -6.713 0.051 1.00 78.88 110 SER A CA 1
ATOM 871 C C . SER A 1 110 ? 4.510 -7.751 -0.118 1.00 78.88 110 SER A C 1
ATOM 873 O O . SER A 1 110 ? 4.705 -8.965 -0.015 1.00 78.88 110 SER A O 1
ATOM 875 N N . ILE A 1 111 ? 3.323 -7.255 -0.455 1.00 82.94 111 ILE A N 1
ATOM 876 C CA . ILE A 1 111 ? 2.185 -8.087 -0.816 1.00 82.94 111 ILE A CA 1
ATOM 877 C C . ILE A 1 111 ? 2.199 -8.283 -2.318 1.00 82.94 111 ILE A C 1
ATOM 879 O O . ILE A 1 111 ? 2.267 -7.342 -3.111 1.00 82.94 111 ILE A O 1
ATOM 883 N N . LYS A 1 112 ? 2.111 -9.543 -2.710 1.00 83.50 112 LYS A N 1
ATOM 884 C CA . LYS A 1 112 ? 2.078 -9.943 -4.098 1.00 83.50 112 LYS A CA 1
ATOM 885 C C . LYS A 1 112 ? 0.619 -9.993 -4.593 1.00 83.50 112 LYS A C 1
ATOM 887 O O . LYS A 1 112 ? -0.011 -11.037 -4.474 1.00 83.50 112 LYS A O 1
ATOM 892 N N . ALA A 1 113 ? 0.110 -8.882 -5.145 1.00 81.00 113 ALA A N 1
ATOM 893 C CA . ALA A 1 113 ? -1.248 -8.781 -5.700 1.00 81.00 113 ALA A CA 1
ATOM 894 C C . ALA A 1 113 ? -1.368 -7.800 -6.890 1.00 81.00 113 ALA A C 1
ATOM 896 O O . ALA A 1 113 ? -0.487 -6.968 -7.096 1.00 81.00 113 ALA A O 1
ATOM 897 N N . LYS A 1 114 ? -2.454 -7.900 -7.670 1.00 78.00 114 LYS A N 1
ATOM 898 C CA . LYS A 1 114 ? -2.810 -7.000 -8.791 1.00 78.00 114 LYS A CA 1
ATOM 899 C C . LYS A 1 114 ? -3.810 -5.916 -8.384 1.00 78.00 114 LYS A C 1
ATOM 901 O O . LYS A 1 114 ? -3.874 -4.863 -9.013 1.00 78.00 114 LYS A O 1
ATOM 906 N N . SER A 1 115 ? -4.616 -6.189 -7.366 1.00 80.25 115 SER A N 1
ATOM 907 C CA . SER A 1 115 ? -5.707 -5.332 -6.917 1.00 80.25 115 SER A CA 1
ATOM 908 C C . SER A 1 115 ? -5.813 -5.320 -5.397 1.00 80.25 115 SER A C 1
ATOM 910 O O . SER A 1 115 ? -5.390 -6.256 -4.718 1.00 80.25 115 SER A O 1
ATOM 912 N N . VAL A 1 116 ? -6.398 -4.247 -4.870 1.00 85.31 116 VAL A N 1
ATOM 913 C CA . VAL A 1 116 ? -6.730 -4.107 -3.454 1.00 85.31 116 VAL A CA 1
ATOM 914 C C . VAL A 1 116 ? -8.119 -3.490 -3.328 1.00 85.31 116 VAL A C 1
ATOM 916 O O . VAL A 1 116 ? -8.452 -2.526 -4.022 1.00 85.31 116 VAL A O 1
ATOM 919 N N . LYS A 1 117 ? -8.953 -4.069 -2.468 1.00 88.19 117 LYS A N 1
ATOM 920 C CA . LYS A 1 117 ? -10.292 -3.565 -2.155 1.00 88.19 117 LYS A CA 1
ATOM 921 C C . LYS A 1 117 ? -10.409 -3.350 -0.652 1.00 88.19 117 LYS A C 1
ATOM 923 O O . LYS A 1 117 ? -9.886 -4.147 0.125 1.00 88.19 117 LYS A O 1
ATOM 928 N N . LEU A 1 118 ? -11.096 -2.282 -0.270 1.00 87.38 118 LEU A N 1
ATOM 929 C CA . LEU A 1 118 ? -11.439 -1.975 1.110 1.00 87.38 118 LEU A CA 1
ATOM 930 C C . LEU A 1 118 ? -12.789 -2.611 1.436 1.00 87.38 118 LEU A C 1
ATOM 932 O O . LEU A 1 118 ? -13.763 -2.412 0.707 1.00 87.38 118 LEU A O 1
ATOM 936 N N . LEU A 1 119 ? -12.848 -3.364 2.526 1.00 85.94 119 LEU A N 1
ATOM 937 C CA . LEU A 1 119 ? -14.086 -3.950 3.024 1.00 85.94 119 LEU A CA 1
ATOM 938 C C . LEU A 1 119 ? -14.705 -3.049 4.091 1.00 85.94 119 LEU A C 1
ATOM 940 O O . LEU A 1 119 ? -14.021 -2.270 4.758 1.00 85.94 119 LEU A O 1
ATOM 944 N N . ASN A 1 120 ? -16.022 -3.130 4.245 1.00 83.38 120 ASN A N 1
ATOM 945 C CA . ASN A 1 120 ? -16.755 -2.478 5.331 1.00 83.38 120 ASN A CA 1
ATOM 946 C C . ASN A 1 120 ? -16.528 -3.151 6.700 1.00 83.38 120 ASN A C 1
ATOM 948 O O . ASN A 1 120 ? -16.866 -2.564 7.725 1.00 83.38 120 ASN A O 1
ATOM 952 N N . THR A 1 121 ? -15.928 -4.341 6.724 1.00 84.12 121 THR A N 1
ATOM 953 C CA . THR A 1 121 ? -15.551 -5.052 7.944 1.00 84.12 121 THR A CA 1
ATOM 954 C C . THR A 1 121 ? -14.241 -4.517 8.534 1.00 84.12 121 THR A C 1
ATOM 956 O O . THR A 1 121 ? -13.454 -3.827 7.868 1.00 84.12 121 THR A O 1
ATOM 959 N N . ALA A 1 122 ? -14.024 -4.814 9.814 1.00 83.69 122 ALA A N 1
ATOM 960 C CA . ALA A 1 122 ? -12.786 -4.502 10.507 1.00 83.69 122 ALA A CA 1
ATOM 961 C C . ALA A 1 122 ? -12.370 -5.641 11.442 1.00 83.69 122 ALA A C 1
ATOM 963 O O . ALA A 1 122 ? -13.198 -6.233 12.141 1.00 83.69 12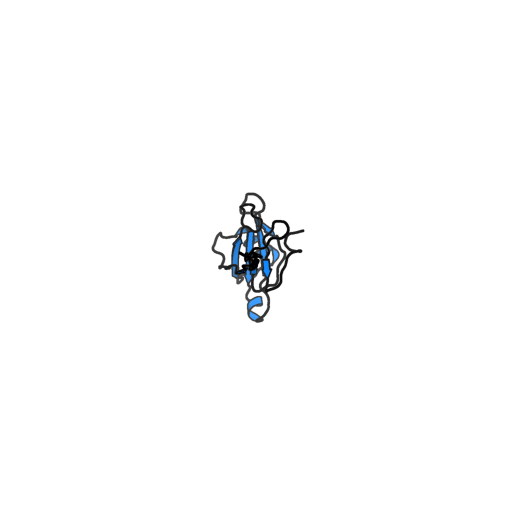2 ALA A O 1
ATOM 964 N N . THR A 1 123 ? -11.064 -5.870 11.529 1.00 80.12 123 THR A N 1
ATOM 965 C CA . THR A 1 123 ? -10.443 -6.849 12.415 1.00 80.12 123 THR A CA 1
ATOM 966 C C . THR A 1 123 ? -9.500 -6.146 13.370 1.00 80.12 123 THR A C 1
ATOM 968 O O . THR A 1 123 ? -8.557 -5.479 12.953 1.00 80.12 123 THR A O 1
ATOM 971 N N . LYS A 1 124 ? -9.731 -6.315 14.679 1.00 80.50 124 LYS A N 1
ATOM 972 C CA . LYS A 1 124 ? -8.872 -5.749 15.736 1.00 80.50 124 LYS A CA 1
ATOM 973 C C . LYS A 1 124 ? -8.645 -4.231 15.576 1.00 80.50 124 LYS A C 1
ATOM 975 O O . LYS A 1 124 ? -7.552 -3.736 15.823 1.00 80.50 124 LYS A O 1
ATOM 980 N N . GLY A 1 125 ? -9.683 -3.511 15.145 1.00 81.56 125 GLY A N 1
ATOM 981 C CA . GLY A 1 125 ? -9.651 -2.060 14.935 1.00 81.56 125 GLY A CA 1
ATOM 982 C C . GLY A 1 125 ? -9.131 -1.606 13.568 1.00 81.56 125 GLY A C 1
ATOM 983 O O . GLY A 1 125 ? -9.162 -0.415 13.303 1.00 81.56 125 GLY A O 1
ATOM 984 N N . TRP A 1 126 ? -8.706 -2.520 12.690 1.00 86.50 126 TRP A N 1
ATOM 985 C CA . TRP A 1 126 ? -8.216 -2.194 11.348 1.00 86.50 126 TRP A CA 1
ATOM 986 C C . TRP A 1 126 ? -9.214 -2.601 10.271 1.00 86.50 126 TRP A C 1
ATOM 988 O O . TRP A 1 126 ? -9.770 -3.695 10.319 1.00 86.50 126 TRP A O 1
ATOM 998 N N . ARG A 1 127 ? -9.414 -1.737 9.278 1.00 86.38 127 ARG A N 1
ATOM 999 C CA . ARG A 1 127 ? -10.231 -2.000 8.102 1.00 86.38 127 ARG A CA 1
ATOM 1000 C C . ARG A 1 127 ? -9.628 -3.128 7.296 1.00 86.38 127 ARG A C 1
ATOM 1002 O O . ARG A 1 127 ? -8.436 -3.175 6.991 1.00 86.38 127 ARG A O 1
ATOM 1009 N N . ASP A 1 128 ? -10.517 -4.017 6.921 1.00 85.25 128 ASP A N 1
ATOM 1010 C CA . ASP A 1 128 ? -10.166 -5.235 6.245 1.00 85.25 128 ASP A CA 1
ATOM 1011 C C . ASP A 1 128 ? -9.878 -4.987 4.759 1.00 85.25 128 ASP A C 1
ATOM 1013 O O . ASP A 1 128 ? -10.586 -4.240 4.077 1.00 85.25 128 ASP A O 1
ATOM 1017 N N . LEU A 1 129 ? -8.827 -5.633 4.250 1.00 86.81 129 LEU A N 1
ATOM 1018 C CA . LEU A 1 129 ? -8.382 -5.503 2.864 1.00 86.81 129 LEU A CA 1
ATOM 1019 C C . LEU A 1 129 ? -8.458 -6.845 2.132 1.00 86.81 129 LEU A C 1
ATOM 1021 O O . LEU A 1 129 ? -8.077 -7.898 2.657 1.00 86.81 129 LEU A O 1
ATOM 1025 N N . LEU A 1 130 ? -8.917 -6.783 0.885 1.00 86.56 130 LEU A N 1
ATOM 1026 C CA . LEU A 1 130 ? -8.993 -7.914 -0.032 1.00 86.56 130 LEU A CA 1
ATOM 1027 C C . LEU A 1 130 ? -7.982 -7.722 -1.164 1.00 86.56 130 LEU A C 1
ATOM 1029 O O . LEU A 1 130 ? -8.028 -6.710 -1.863 1.00 86.56 130 LEU A O 1
ATOM 1033 N N . PHE A 1 131 ? -7.101 -8.698 -1.364 1.00 85.69 131 PHE A N 1
ATOM 1034 C CA . PHE A 1 131 ? -6.056 -8.679 -2.388 1.00 85.69 131 PHE A CA 1
ATOM 1035 C C . PHE A 1 131 ? -6.303 -9.800 -3.391 1.00 85.69 131 PHE A C 1
ATOM 1037 O O . PHE A 1 131 ? -6.219 -10.966 -3.017 1.00 85.69 131 PHE A O 1
ATOM 1044 N N . ASP A 1 132 ? -6.614 -9.472 -4.647 1.00 83.19 132 ASP A N 1
ATOM 1045 C CA . ASP A 1 132 ? -6.964 -10.463 -5.684 1.00 83.19 132 ASP A CA 1
ATOM 1046 C C . ASP A 1 132 ? -7.985 -11.505 -5.189 1.00 83.19 132 ASP A C 1
ATOM 1048 O O . ASP A 1 132 ? -7.792 -12.715 -5.309 1.00 83.19 132 ASP A O 1
ATOM 1052 N N . ASP A 1 133 ? -9.042 -11.007 -4.544 1.00 78.69 133 ASP A N 1
ATOM 1053 C CA . ASP A 1 133 ? -10.126 -11.789 -3.937 1.00 78.69 133 ASP A CA 1
ATOM 1054 C C . ASP A 1 133 ? -9.702 -12.721 -2.786 1.00 78.69 133 ASP A C 1
ATOM 1056 O O . ASP A 1 133 ? -10.488 -13.534 -2.299 1.00 78.69 133 ASP A O 1
ATOM 1060 N N . LYS A 1 134 ? -8.477 -12.552 -2.273 1.00 78.88 134 LYS A N 1
ATOM 1061 C CA . LYS A 1 134 ? -7.986 -13.210 -1.062 1.00 78.88 134 LYS A CA 1
ATOM 1062 C C . LYS A 1 134 ? -7.993 -12.252 0.115 1.00 78.88 134 LYS A C 1
ATOM 1064 O O . LYS A 1 134 ? -7.395 -11.176 0.095 1.00 78.88 134 LYS A O 1
ATOM 1069 N N . LEU A 1 135 ? -8.662 -12.694 1.167 1.00 69.06 135 LEU A N 1
ATOM 1070 C CA . LEU A 1 135 ? -8.770 -11.990 2.429 1.00 69.06 135 LEU A CA 1
ATOM 1071 C C . LEU A 1 135 ? -7.456 -12.114 3.210 1.00 69.06 135 LEU A C 1
ATOM 1073 O O . LEU A 1 135 ? -7.018 -13.230 3.490 1.00 69.06 135 LEU A O 1
ATOM 1077 N N . LEU A 1 136 ? -6.812 -10.996 3.564 1.00 66.19 136 LEU A N 1
ATOM 1078 C CA . LEU A 1 136 ? -5.511 -11.026 4.245 1.00 66.19 136 LEU A CA 1
ATOM 1079 C C . LEU A 1 136 ? -5.581 -10.308 5.597 1.00 66.19 136 LEU A C 1
ATOM 1081 O O . LEU A 1 136 ? -5.291 -9.126 5.713 1.00 66.19 136 LEU A O 1
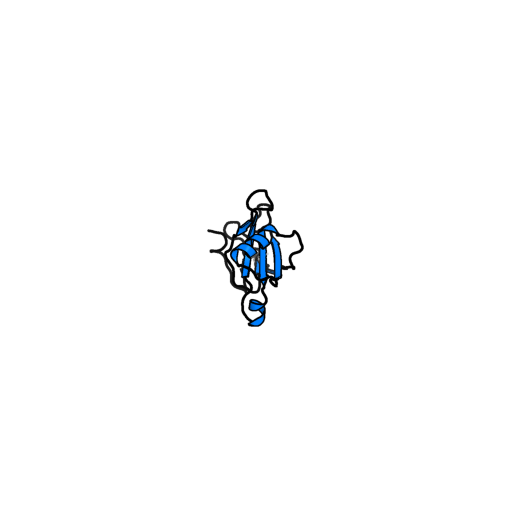ATOM 1085 N N . PHE A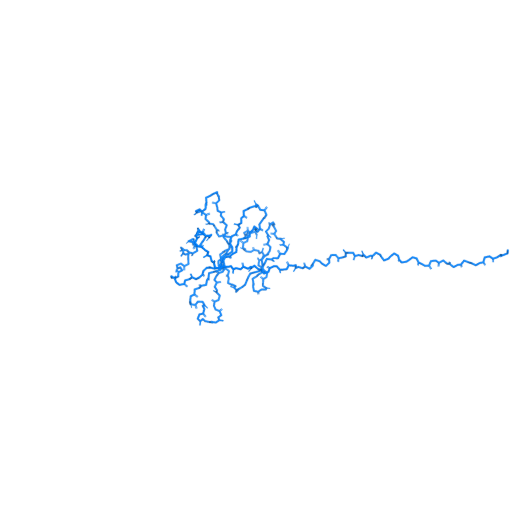 1 137 ? -6.002 -11.046 6.629 1.00 58.94 137 PHE A N 1
ATOM 1086 C CA . PHE A 1 137 ? -6.455 -10.469 7.908 1.00 58.94 137 PHE A CA 1
ATOM 1087 C C . PHE A 1 137 ? -5.492 -10.601 9.092 1.00 58.94 137 PHE A C 1
ATOM 1089 O O . PHE A 1 137 ? -5.722 -10.004 10.136 1.00 58.94 137 PHE A O 1
ATOM 1096 N N . ARG A 1 138 ? -4.427 -11.403 8.988 1.00 49.38 138 ARG A N 1
ATOM 1097 C CA . ARG A 1 138 ? -3.680 -11.836 10.189 1.00 49.38 138 ARG A CA 1
ATOM 1098 C C . ARG A 1 138 ? -2.180 -11.578 10.197 1.00 49.38 138 ARG A C 1
ATOM 1100 O O . ARG A 1 138 ? -1.555 -11.776 11.222 1.00 49.38 138 ARG A O 1
ATOM 1107 N N . LYS A 1 139 ? -1.575 -11.169 9.080 1.00 49.38 139 LYS A N 1
ATOM 1108 C CA . LYS A 1 139 ? -0.108 -11.014 9.006 1.00 49.38 139 LYS A CA 1
ATOM 1109 C C . LYS A 1 139 ? 0.359 -9.581 8.759 1.00 49.38 139 LYS A C 1
ATOM 1111 O O . LYS A 1 139 ? 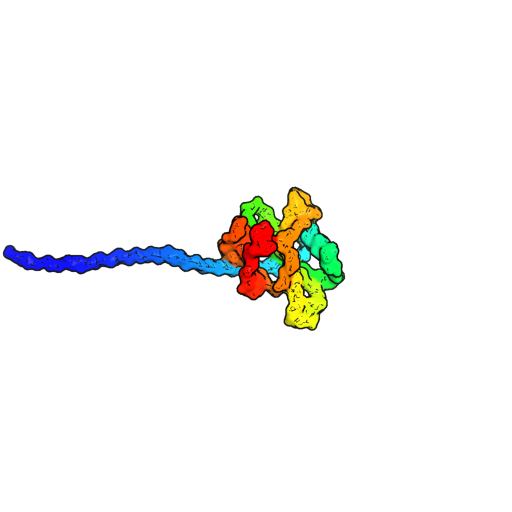1.510 -9.279 9.040 1.00 49.38 139 LYS A O 1
ATOM 1116 N N . LEU A 1 140 ? -0.515 -8.710 8.249 1.00 56.62 140 LEU A N 1
ATOM 1117 C CA . LEU A 1 140 ? -0.147 -7.335 7.892 1.00 56.62 140 LEU A CA 1
ATOM 1118 C C . LEU A 1 140 ? -0.259 -6.374 9.067 1.00 56.62 140 LEU A C 1
ATOM 1120 O O . LEU A 1 140 ? 0.577 -5.504 9.207 1.00 56.62 140 LEU A O 1
ATOM 1124 N N . PHE A 1 141 ? -1.244 -6.540 9.942 1.00 57.38 141 PHE A N 1
ATOM 1125 C CA . PHE A 1 141 ? -1.490 -5.563 11.006 1.00 57.38 141 PHE A CA 1
ATOM 1126 C C . PHE A 1 141 ? -0.761 -5.883 12.320 1.00 57.38 141 PHE A C 1
ATOM 1128 O O . PHE A 1 141 ? -1.015 -5.236 13.328 1.00 57.38 141 PHE A O 1
ATOM 1135 N N . GLY A 1 142 ? 0.156 -6.862 12.317 1.00 49.94 142 GLY A N 1
ATOM 1136 C CA . GLY A 1 142 ? 0.987 -7.181 13.483 1.00 49.94 142 GLY A CA 1
ATOM 1137 C C . GLY A 1 142 ? 0.197 -7.658 14.705 1.00 49.94 142 GLY A C 1
ATOM 1138 O O . GLY A 1 142 ? 0.540 -7.286 15.825 1.00 49.94 142 GLY A O 1
ATOM 1139 N N . VAL A 1 143 ? -0.846 -8.473 14.493 1.00 42.16 143 VAL A N 1
ATOM 1140 C CA . VAL A 1 143 ? -1.670 -9.054 15.564 1.00 42.16 143 VAL A CA 1
ATOM 1141 C C . VAL A 1 143 ? -1.933 -10.535 15.397 1.00 42.16 143 VAL A C 1
ATOM 1143 O O . VAL A 1 143 ? -2.036 -11.003 14.248 1.00 42.16 143 VAL A O 1
#

Foldseek 3Di:
DDDDDDDDDDDPPPPPPPPPPPFDKAFFDWAWADVPRLVLVVVVVCVVPVADPQKTWTWDWDDFQPPPFTWIWIFIDHPVQVVVVQRFGWIWTKGADPDDSNRIDTLDDTDRADGKIWTPDDDPRGTWIAGPNDTDHPRRRPD

Radius of gyration: 24.21 Å; chains: 1; bounding box: 98×34×40 Å

Sequence (143 aa):
MKKFIIILLMALVYADNSFASENTTQVLQLHEAKPGEAGGAIQKIKEWYMSPDKTIYKIASVDLNSDGTKEVIVHMSDPRCQRKHNEICNIFIMKLKGDSNKHWDSISHSIKAKSVKLLNTATKGWRDLLFDDKLLFRKLFGV

pLDDT: mean 72.49, std 18.14, range [34.38, 92.12]

Secondary structure (DSSP, 8-state):
------------------------EEE---EEPPTTTTHHHHHHHHHHHT--TT-EEEEEEE-SSSSSPPEEEEEEE-HHHHHTSS--PEEEEEEE-SS-TT-EEESSS-EE-S-EEEEEEEETTEEEEEETTEE--SSSS--